Protein AF-A0A4V2AI62-F1 (afdb_monomer)

Nearest PDB structures (foldseek):
  2c3f-assembly1_A  TM=9.933E-02  e=6.137E+00  Streptococcus pyogenes

Sequence (129 aa):
MPISDTLKNDIRVRDRLLRKNQLTEDEVERQDAALLDVEDKAVVLELKQPALQKESERAIDGPRISRPAPAARPAPIRPFEEEDDDEVVLDPKAKAKAVVAAVAEEDEEEEEEDDDEEEADDAEKGEKA

Structure (mmCIF, N/CA/C/O backbone):
data_AF-A0A4V2AI62-F1
#
_entry.id   AF-A0A4V2AI62-F1
#
loop_
_atom_site.group_PDB
_atom_site.id
_atom_site.type_symbol
_atom_site.label_atom_id
_atom_site.label_alt_id
_atom_site.label_comp_id
_atom_site.label_asym_id
_atom_site.label_entity_id
_atom_site.label_seq_id
_atom_site.pdbx_PDB_ins_code
_atom_site.Cartn_x
_atom_site.Cartn_y
_atom_site.Cartn_z
_atom_site.occupancy
_atom_site.B_iso_or_equiv
_atom_site.auth_seq_id
_atom_site.auth_comp_id
_atom_site.auth_asym_id
_atom_site.auth_atom_id
_atom_site.pdbx_PDB_model_num
ATOM 1 N N . MET A 1 1 ? -22.480 13.115 11.830 1.00 64.56 1 MET A N 1
ATOM 2 C CA . MET A 1 1 ? -22.396 13.448 10.389 1.00 64.56 1 MET A CA 1
ATOM 3 C C . MET A 1 1 ? -22.048 12.180 9.631 1.00 64.56 1 MET A C 1
ATOM 5 O O . MET A 1 1 ? -21.199 11.451 10.136 1.00 64.56 1 MET A O 1
ATOM 9 N N . PRO A 1 2 ? -22.682 11.900 8.483 1.00 81.38 2 PRO A N 1
ATOM 10 C CA . PRO A 1 2 ? -22.315 10.752 7.661 1.00 81.38 2 PRO A CA 1
ATOM 11 C C . PRO A 1 2 ? -20.876 10.907 7.156 1.00 81.38 2 PRO A C 1
ATOM 13 O O . PRO A 1 2 ? -20.461 11.997 6.760 1.00 81.38 2 PRO A O 1
ATOM 16 N N . ILE A 1 3 ? -20.106 9.824 7.217 1.00 85.12 3 ILE A N 1
ATOM 17 C CA . ILE A 1 3 ? -18.735 9.773 6.700 1.00 85.12 3 ILE A CA 1
ATOM 18 C C . ILE A 1 3 ? -18.815 9.698 5.179 1.00 85.12 3 ILE A C 1
ATOM 20 O O . ILE A 1 3 ? -19.600 8.919 4.645 1.00 85.12 3 ILE A O 1
ATOM 24 N N . SER A 1 4 ? -18.017 10.506 4.485 1.00 90.75 4 SER A N 1
ATOM 25 C CA . SER A 1 4 ? -17.980 10.475 3.026 1.00 90.75 4 SER A CA 1
ATOM 26 C C . SER A 1 4 ? -17.386 9.161 2.521 1.00 90.75 4 SER A C 1
ATOM 28 O O . SER A 1 4 ? -16.412 8.654 3.080 1.00 90.75 4 SER A O 1
ATOM 30 N N . ASP A 1 5 ? -17.909 8.652 1.407 1.00 86.31 5 ASP A N 1
ATOM 31 C CA . ASP A 1 5 ? -17.429 7.406 0.789 1.00 86.31 5 ASP A CA 1
ATOM 32 C C . ASP A 1 5 ? -15.940 7.469 0.425 1.00 86.31 5 ASP A C 1
ATOM 34 O O . ASP A 1 5 ? -15.212 6.483 0.503 1.00 86.31 5 ASP A O 1
ATOM 38 N N . THR A 1 6 ? -15.448 8.667 0.106 1.00 89.38 6 THR A N 1
ATOM 39 C CA . THR A 1 6 ? -14.022 8.922 -0.127 1.00 89.38 6 THR A CA 1
ATOM 40 C C . THR A 1 6 ? -13.156 8.599 1.086 1.00 89.38 6 THR A C 1
ATOM 42 O O . THR A 1 6 ? -12.044 8.108 0.921 1.00 89.38 6 THR A O 1
ATOM 45 N N . LEU A 1 7 ? -13.650 8.875 2.295 1.00 90.56 7 LEU A N 1
ATOM 46 C CA . LEU A 1 7 ? -12.910 8.658 3.533 1.00 90.56 7 LEU A CA 1
ATOM 47 C C . LEU A 1 7 ? -12.890 7.176 3.911 1.00 90.56 7 LEU A C 1
ATOM 49 O O . LEU A 1 7 ? -11.878 6.699 4.410 1.00 90.56 7 LEU A O 1
ATOM 53 N N . LYS A 1 8 ? -13.990 6.456 3.659 1.00 89.38 8 LYS A N 1
ATOM 54 C CA . LYS A 1 8 ? -14.091 5.011 3.912 1.00 89.38 8 LYS A CA 1
ATOM 55 C C . LYS A 1 8 ? -13.089 4.215 3.073 1.00 89.38 8 LYS A C 1
ATOM 57 O O . LYS A 1 8 ? -12.443 3.308 3.584 1.00 89.38 8 LYS A O 1
ATOM 62 N N . ASN A 1 9 ? -12.914 4.622 1.816 1.00 90.31 9 ASN A N 1
ATOM 63 C CA . ASN A 1 9 ? -12.010 3.966 0.872 1.00 90.31 9 ASN A CA 1
ATOM 64 C C . ASN A 1 9 ? -10.532 4.377 1.044 1.00 90.31 9 ASN A C 1
ATOM 66 O O . ASN A 1 9 ? -9.652 3.753 0.450 1.00 90.31 9 ASN A O 1
ATOM 70 N N . ASP A 1 10 ? -10.223 5.422 1.824 1.00 93.06 10 ASP A N 1
ATOM 71 C CA . ASP A 1 10 ? -8.840 5.865 2.039 1.00 93.06 10 ASP A CA 1
ATOM 72 C C . ASP A 1 10 ? -8.135 4.985 3.085 1.00 93.06 10 ASP A C 1
ATOM 74 O O . ASP A 1 10 ? -8.360 5.080 4.295 1.00 93.06 10 ASP A O 1
ATOM 78 N N . ILE A 1 11 ? -7.206 4.158 2.599 1.00 92.19 11 ILE A N 1
ATOM 79 C CA . ILE A 1 11 ? -6.403 3.215 3.392 1.00 92.19 11 ILE A CA 1
ATOM 80 C C . ILE A 1 11 ? -5.683 3.918 4.556 1.00 92.19 11 ILE A C 1
ATOM 82 O O . ILE A 1 11 ? -5.527 3.343 5.630 1.00 92.19 11 ILE A O 1
ATOM 86 N N . ARG A 1 12 ? -5.281 5.187 4.397 1.00 94.38 12 ARG A N 1
ATOM 87 C CA . ARG A 1 12 ? -4.498 5.916 5.414 1.00 94.38 12 ARG A CA 1
ATOM 88 C C . ARG A 1 12 ? -5.294 6.229 6.676 1.00 94.38 12 ARG A C 1
ATOM 90 O O . ARG A 1 12 ? -4.706 6.448 7.732 1.00 94.38 12 ARG A O 1
ATOM 97 N N . VAL A 1 13 ? -6.615 6.327 6.561 1.00 94.94 13 VAL A N 1
ATOM 98 C CA . VAL A 1 13 ? -7.512 6.671 7.674 1.00 94.94 13 VAL A CA 1
ATOM 99 C C . VAL A 1 13 ? -8.349 5.486 8.135 1.00 94.94 13 VAL A C 1
ATOM 101 O O . VAL A 1 13 ? -8.914 5.558 9.224 1.00 94.94 13 VAL A O 1
ATOM 104 N N . ARG A 1 14 ? -8.370 4.392 7.368 1.00 92.62 14 ARG A N 1
ATOM 105 C CA . ARG A 1 14 ? -9.103 3.156 7.652 1.00 92.62 14 ARG A CA 1
ATOM 106 C C . ARG A 1 14 ? -8.862 2.630 9.069 1.00 92.62 14 ARG A C 1
ATOM 108 O O . ARG A 1 14 ? -9.818 2.505 9.824 1.00 92.62 14 ARG 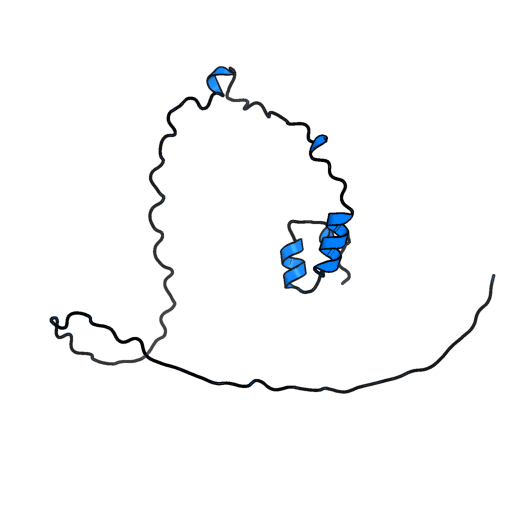A O 1
ATOM 115 N N . ASP A 1 15 ? -7.605 2.473 9.487 1.00 94.06 15 ASP A N 1
ATOM 116 C CA . ASP A 1 15 ? -7.243 2.047 10.853 1.00 94.06 15 ASP A CA 1
ATOM 117 C C . ASP A 1 15 ? -7.851 2.938 11.940 1.00 94.06 15 ASP A C 1
ATOM 119 O O . ASP A 1 15 ? -8.279 2.476 12.997 1.00 94.06 15 ASP A O 1
ATOM 123 N N . ARG A 1 16 ? -7.881 4.251 11.699 1.00 94.88 16 ARG A N 1
ATOM 124 C CA . ARG A 1 16 ? -8.464 5.207 12.642 1.00 94.88 16 ARG A CA 1
ATOM 125 C C . ARG A 1 16 ? -9.989 5.098 12.666 1.00 94.88 16 ARG A C 1
ATOM 127 O O . ARG A 1 16 ? -10.565 5.332 13.723 1.00 94.88 16 ARG A O 1
ATOM 134 N N . LEU A 1 17 ? -10.626 4.799 11.536 1.00 93.75 17 LEU A N 1
ATOM 135 C CA . LEU A 1 17 ? -12.075 4.612 11.453 1.00 93.75 17 LEU A CA 1
ATOM 136 C C . LEU A 1 17 ? -12.510 3.303 12.122 1.00 93.75 17 LEU A C 1
ATOM 138 O O . LEU A 1 17 ? -13.479 3.329 12.876 1.00 93.75 17 LEU A O 1
ATOM 142 N N . LEU A 1 18 ? -11.746 2.219 11.948 1.00 94.62 18 LEU A N 1
ATOM 143 C CA . LEU A 1 18 ? -11.948 0.947 12.652 1.00 94.62 18 LEU A CA 1
ATOM 144 C C . LEU A 1 18 ? -11.868 1.140 14.171 1.00 94.62 18 LEU A C 1
ATOM 146 O O . LEU A 1 18 ? -12.807 0.822 14.887 1.00 94.62 18 LEU A O 1
ATOM 150 N N . ARG A 1 19 ? -10.812 1.798 14.672 1.00 95.38 19 ARG A N 1
ATOM 151 C CA . ARG A 1 19 ? -10.662 2.090 16.117 1.00 95.38 19 ARG A CA 1
ATOM 152 C C . ARG A 1 19 ? -11.762 2.975 16.702 1.00 95.38 19 ARG A C 1
ATOM 154 O O . ARG A 1 19 ? -11.916 3.029 17.915 1.00 95.38 19 ARG A O 1
ATOM 161 N N . LYS A 1 20 ? -12.460 3.740 15.862 1.00 94.12 20 LYS A N 1
ATOM 162 C CA . LYS A 1 20 ? -13.567 4.612 16.270 1.00 94.12 20 LYS A CA 1
ATOM 163 C C . LYS A 1 20 ? -14.934 3.954 16.079 1.00 94.12 20 LYS A C 1
ATOM 165 O O . LYS A 1 20 ? -15.932 4.652 16.237 1.00 94.12 20 LYS A O 1
ATOM 170 N N . ASN A 1 21 ? -14.983 2.675 15.694 1.00 91.50 21 ASN A N 1
ATOM 171 C CA . ASN A 1 21 ? -16.205 1.946 15.338 1.00 91.50 21 ASN A CA 1
ATOM 172 C C . ASN A 1 21 ? -17.044 2.678 14.275 1.00 91.50 21 ASN A C 1
ATOM 174 O O . ASN A 1 21 ? -18.267 2.607 14.243 1.00 91.50 21 ASN A O 1
ATOM 178 N N . GLN A 1 22 ? -16.365 3.436 13.412 1.00 92.44 22 GLN A N 1
ATOM 179 C CA . GLN A 1 22 ? -16.961 4.212 12.326 1.00 92.44 22 GLN A CA 1
ATOM 180 C C . GLN A 1 22 ? -16.961 3.453 10.992 1.00 92.44 22 GLN A C 1
ATOM 182 O O . GLN A 1 22 ? -17.564 3.909 10.021 1.00 92.44 22 GLN A O 1
ATOM 187 N N . LEU A 1 23 ? -16.256 2.326 10.952 1.00 92.56 23 LEU A N 1
ATOM 188 C CA . LEU A 1 23 ? -16.157 1.378 9.852 1.00 92.56 23 LEU A CA 1
ATOM 189 C C . LEU A 1 23 ? -16.076 -0.017 10.484 1.00 92.56 23 LEU A C 1
ATOM 191 O O . LEU A 1 23 ? -15.449 -0.151 11.536 1.00 92.56 23 LEU A O 1
ATOM 195 N N . THR A 1 24 ? -16.698 -1.026 9.877 1.00 94.06 24 THR A N 1
ATOM 196 C CA . THR A 1 24 ? -16.597 -2.418 10.343 1.00 94.06 24 THR A CA 1
ATOM 197 C C . THR A 1 24 ? -15.551 -3.185 9.543 1.00 94.06 24 THR A C 1
ATOM 199 O O . THR A 1 24 ? -15.268 -2.851 8.389 1.00 94.06 24 THR A O 1
ATOM 202 N N . GLU A 1 25 ? -14.984 -4.227 10.148 1.00 93.56 25 GLU A N 1
ATOM 203 C CA . GLU A 1 25 ? -14.026 -5.114 9.479 1.00 93.56 25 GLU A CA 1
ATOM 204 C C . GLU A 1 25 ? -14.667 -5.782 8.250 1.00 93.56 25 GLU A C 1
ATOM 206 O O . GLU A 1 25 ? -14.096 -5.740 7.164 1.00 93.56 25 GLU A O 1
ATOM 211 N N . ASP A 1 26 ? -15.924 -6.225 8.355 1.00 93.94 26 ASP A N 1
ATOM 212 C CA . ASP A 1 26 ? -16.686 -6.792 7.233 1.00 93.94 26 ASP A CA 1
ATOM 213 C C . ASP A 1 26 ? -16.867 -5.832 6.045 1.00 93.94 26 ASP A C 1
ATOM 215 O O . ASP A 1 26 ? -16.986 -6.265 4.894 1.00 93.94 26 ASP A O 1
ATOM 219 N N . GLU A 1 27 ? -17.000 -4.525 6.305 1.00 91.81 27 GLU A N 1
ATOM 220 C CA . GLU A 1 27 ? -17.129 -3.516 5.246 1.00 91.81 27 GLU A CA 1
ATOM 221 C C . GLU A 1 27 ? -15.782 -3.322 4.541 1.00 91.81 27 GLU A C 1
ATOM 223 O O . GLU A 1 27 ? -15.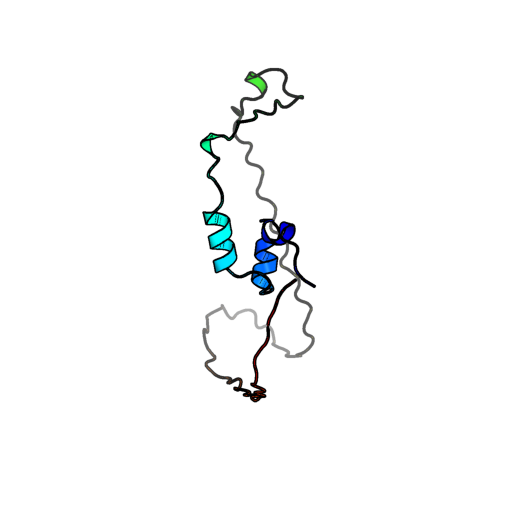751 -3.226 3.313 1.00 91.81 27 GLU A O 1
ATOM 228 N N . VAL A 1 28 ? -14.675 -3.349 5.292 1.00 92.31 28 VAL A N 1
ATOM 229 C CA . VAL A 1 28 ? -13.310 -3.314 4.743 1.00 92.31 28 VAL A CA 1
ATOM 230 C C . VAL A 1 28 ? -13.036 -4.536 3.876 1.00 92.31 28 VAL A C 1
ATOM 232 O O . VAL A 1 28 ? -12.591 -4.382 2.742 1.00 92.31 28 VAL A O 1
ATOM 235 N N . GLU A 1 29 ? -13.342 -5.736 4.363 1.00 93.06 29 GLU A N 1
ATOM 236 C CA . GLU A 1 29 ? -13.111 -6.972 3.611 1.00 93.06 29 GLU A CA 1
ATOM 237 C C . GLU A 1 29 ? -13.903 -6.998 2.303 1.00 93.06 29 GLU A C 1
ATOM 239 O O . GLU A 1 29 ? -13.369 -7.349 1.250 1.00 93.06 29 GLU A O 1
ATOM 244 N N . ARG A 1 30 ? -15.168 -6.558 2.335 1.00 92.56 30 ARG A N 1
ATOM 245 C CA . ARG A 1 30 ? -15.993 -6.427 1.125 1.00 92.56 30 ARG A CA 1
ATOM 246 C C . ARG A 1 30 ? -15.418 -5.420 0.135 1.00 92.56 30 ARG A C 1
ATOM 248 O O . ARG A 1 30 ? -15.474 -5.665 -1.069 1.00 92.56 30 ARG A O 1
ATOM 255 N N . GLN A 1 31 ? -14.896 -4.296 0.621 1.00 90.75 31 GLN A N 1
ATOM 256 C CA . GLN A 1 31 ? -14.261 -3.290 -0.228 1.00 90.75 31 GLN A CA 1
ATOM 257 C C . GLN A 1 31 ? -12.984 -3.832 -0.862 1.00 90.75 31 GLN A C 1
ATOM 259 O O . GLN A 1 31 ? -12.826 -3.719 -2.074 1.00 90.75 31 GLN A O 1
ATOM 264 N N . ASP A 1 32 ? -12.114 -4.457 -0.074 1.00 89.88 32 ASP A N 1
ATOM 265 C CA . ASP A 1 32 ? -10.844 -4.993 -0.557 1.00 89.88 32 ASP A CA 1
ATOM 266 C C . ASP A 1 32 ? -11.071 -6.150 -1.549 1.00 89.88 32 ASP A C 1
ATOM 268 O O . ASP A 1 32 ? -10.407 -6.208 -2.581 1.00 89.88 32 ASP A O 1
ATOM 272 N N . ALA A 1 33 ? -12.081 -6.999 -1.326 1.00 90.50 33 ALA A N 1
ATOM 273 C CA . ALA A 1 33 ? -12.474 -8.052 -2.267 1.00 90.50 33 ALA A CA 1
ATOM 274 C C . ALA A 1 33 ? -13.064 -7.517 -3.586 1.00 90.50 33 ALA A C 1
ATOM 276 O O . ALA A 1 33 ? -13.018 -8.202 -4.609 1.00 90.50 33 ALA A O 1
ATOM 277 N N . ALA A 1 34 ? -13.636 -6.310 -3.579 1.00 90.25 34 ALA A N 1
ATOM 278 C CA . ALA A 1 34 ? -14.162 -5.665 -4.780 1.00 90.25 34 ALA A CA 1
ATOM 279 C C . ALA A 1 34 ? -13.069 -4.979 -5.619 1.00 90.25 34 ALA A C 1
ATOM 281 O O . ALA A 1 34 ? -13.326 -4.606 -6.769 1.00 90.25 34 ALA A O 1
ATOM 282 N N . LEU A 1 35 ? -11.863 -4.790 -5.070 1.00 87.62 35 LEU A N 1
ATOM 283 C CA . LEU A 1 35 ? -10.755 -4.183 -5.796 1.00 87.62 35 LEU A CA 1
ATOM 284 C C . LEU A 1 35 ? -10.202 -5.155 -6.837 1.00 87.62 35 LEU A C 1
ATOM 286 O O . LEU A 1 35 ? -9.972 -6.335 -6.586 1.00 87.62 35 LEU A O 1
ATOM 290 N N . LEU A 1 36 ? -9.976 -4.628 -8.038 1.00 88.50 36 LEU A N 1
ATOM 291 C CA . LEU A 1 36 ? -9.343 -5.387 -9.102 1.00 88.50 36 LEU A CA 1
ATOM 292 C C . LEU A 1 36 ? -7.841 -5.458 -8.835 1.00 88.50 36 LEU A C 1
ATOM 294 O O . LEU A 1 36 ? -7.212 -4.418 -8.622 1.00 88.50 36 LEU A O 1
ATOM 298 N N . ASP A 1 37 ? -7.263 -6.651 -8.933 1.00 87.56 37 ASP A N 1
ATOM 299 C CA . ASP A 1 37 ? -5.814 -6.783 -8.921 1.00 87.56 37 ASP A CA 1
ATOM 300 C C . ASP A 1 37 ? -5.226 -6.128 -10.184 1.00 87.56 37 ASP A C 1
ATOM 302 O O . ASP A 1 37 ? -5.641 -6.379 -11.325 1.00 87.56 37 ASP A O 1
ATOM 306 N N . VAL A 1 38 ? -4.306 -5.196 -9.964 1.00 86.12 38 VAL A N 1
ATOM 307 C CA . VAL A 1 38 ? -3.637 -4.412 -11.004 1.00 86.12 38 VAL A CA 1
ATOM 308 C C . VAL A 1 38 ? -2.122 -4.468 -10.858 1.00 86.12 38 VAL A C 1
ATOM 310 O O . VAL A 1 38 ? -1.437 -3.694 -11.529 1.00 86.12 38 VAL A O 1
ATOM 313 N N . GLU A 1 39 ? -1.586 -5.382 -10.043 1.00 85.00 39 GLU A N 1
ATOM 314 C CA . GLU A 1 39 ? -0.140 -5.587 -9.914 1.00 85.00 39 GLU A CA 1
ATOM 315 C C . GLU A 1 39 ? 0.505 -5.858 -11.281 1.00 85.00 39 GLU A C 1
ATOM 317 O O . GLU A 1 39 ? 1.486 -5.210 -11.642 1.00 85.00 39 GLU A O 1
ATOM 322 N N . ASP A 1 40 ? -0.136 -6.675 -12.121 1.00 82.12 40 ASP A N 1
ATOM 323 C CA . ASP A 1 40 ? 0.314 -6.964 -13.493 1.00 82.12 40 ASP A CA 1
ATOM 324 C C . ASP A 1 40 ? 0.301 -5.743 -14.429 1.00 82.12 40 ASP A C 1
ATOM 326 O O . ASP A 1 40 ? 0.942 -5.732 -15.482 1.00 82.12 40 ASP A O 1
ATOM 330 N N . LYS A 1 41 ? -0.456 -4.700 -14.074 1.00 78.94 41 LYS A N 1
ATOM 331 C CA . LYS A 1 41 ? -0.558 -3.442 -14.832 1.00 78.94 41 LYS A CA 1
ATOM 332 C C . LYS A 1 41 ? 0.355 -2.358 -14.268 1.00 78.94 41 LYS A C 1
ATOM 334 O O . LYS A 1 41 ? 0.373 -1.247 -14.806 1.00 78.94 41 LYS A O 1
ATOM 339 N N . ALA A 1 42 ? 1.098 -2.648 -13.201 1.00 81.12 42 ALA A N 1
ATOM 340 C CA . ALA A 1 42 ? 2.029 -1.704 -12.617 1.00 81.12 42 ALA A CA 1
ATOM 341 C C . ALA A 1 42 ? 3.169 -1.429 -13.607 1.00 81.12 42 ALA A C 1
ATOM 343 O O . ALA A 1 42 ? 4.051 -2.251 -13.846 1.00 81.12 42 ALA A O 1
ATOM 344 N N . VAL A 1 43 ? 3.162 -0.232 -14.194 1.00 82.00 43 VAL A N 1
ATOM 345 C CA . VAL A 1 43 ? 4.303 0.253 -14.969 1.00 82.00 43 VAL A CA 1
ATOM 346 C C . VAL A 1 43 ? 5.414 0.577 -13.978 1.00 82.00 43 VAL A C 1
ATOM 348 O O . VAL A 1 43 ? 5.301 1.527 -13.201 1.00 82.00 43 VAL A O 1
ATOM 351 N N . VAL A 1 44 ? 6.494 -0.204 -14.005 1.00 80.56 44 VAL A N 1
ATOM 352 C CA . VAL A 1 44 ? 7.700 0.094 -13.228 1.00 80.56 44 VAL A CA 1
ATOM 353 C C . VAL A 1 44 ? 8.313 1.380 -13.778 1.00 80.56 44 VAL A C 1
ATOM 355 O O . VAL A 1 44 ? 8.972 1.394 -14.818 1.00 80.56 44 VAL A O 1
ATOM 358 N N . LEU A 1 45 ? 8.051 2.493 -13.096 1.00 78.75 45 LEU A N 1
ATOM 359 C CA . LEU A 1 45 ? 8.637 3.785 -13.423 1.00 78.75 45 LEU A CA 1
ATOM 360 C C . LEU A 1 45 ? 10.01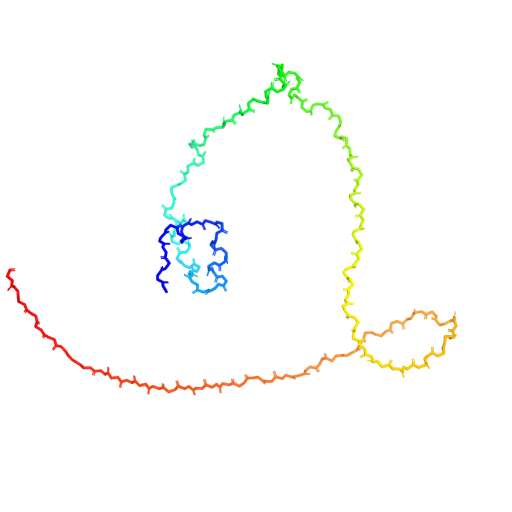9 3.882 -12.783 1.00 78.75 45 LEU A C 1
ATOM 362 O O . LEU A 1 45 ? 10.167 4.242 -11.614 1.00 78.75 45 LEU A O 1
ATOM 366 N N . GLU A 1 46 ? 11.050 3.604 -13.573 1.00 78.81 46 GLU A N 1
ATOM 367 C CA . GLU A 1 46 ? 12.425 3.909 -13.192 1.00 78.81 46 GLU A CA 1
ATOM 368 C C . GLU A 1 46 ? 12.663 5.423 -13.277 1.00 78.81 46 GLU A C 1
ATOM 370 O O . GLU A 1 46 ? 13.080 5.979 -14.298 1.00 78.81 46 GLU A O 1
ATOM 375 N N . LEU A 1 47 ? 12.369 6.123 -12.180 1.00 79.50 47 LEU A N 1
ATOM 376 C CA . LEU A 1 47 ? 12.691 7.538 -12.028 1.00 79.50 47 LEU A CA 1
ATOM 377 C C . LEU A 1 47 ? 14.214 7.715 -12.040 1.00 79.50 47 LEU A C 1
ATOM 379 O O . LEU A 1 47 ? 14.911 7.439 -11.061 1.00 79.50 47 LEU A O 1
ATOM 383 N N . LYS A 1 48 ? 14.743 8.204 -13.167 1.00 79.50 48 LYS A N 1
ATOM 384 C CA . LYS A 1 48 ? 16.163 8.535 -13.298 1.00 79.50 48 LYS A CA 1
ATOM 385 C C . LYS A 1 48 ? 16.524 9.614 -12.284 1.00 79.50 48 LYS A C 1
ATOM 387 O O . LYS A 1 48 ? 16.021 10.732 -12.352 1.00 79.50 48 LYS A O 1
ATOM 392 N N . GLN A 1 49 ? 17.448 9.297 -11.380 1.00 79.69 49 GLN A N 1
ATOM 393 C CA . GLN A 1 49 ? 18.065 10.310 -10.530 1.00 79.69 49 GLN A CA 1
ATOM 394 C C . GLN A 1 49 ? 18.761 11.346 -11.427 1.00 79.69 49 GLN A C 1
ATOM 396 O O . GLN A 1 49 ? 19.672 10.958 -12.165 1.00 79.69 49 GLN A O 1
ATOM 401 N N . PRO A 1 50 ? 18.355 12.630 -11.391 1.00 79.94 50 PRO A N 1
ATOM 402 C CA . PRO A 1 50 ? 18.860 13.644 -12.318 1.00 79.94 50 PRO A CA 1
ATOM 403 C C . PRO A 1 50 ? 20.341 13.967 -12.089 1.00 79.94 50 PRO A C 1
ATOM 405 O O . PRO A 1 50 ? 21.022 14.413 -13.005 1.00 79.94 50 PRO A O 1
ATOM 408 N N . ALA A 1 51 ? 20.847 13.714 -10.879 1.00 83.38 51 ALA A N 1
ATOM 409 C CA . ALA A 1 51 ? 22.253 13.905 -10.535 1.00 83.38 51 ALA A CA 1
ATOM 410 C C . ALA A 1 51 ? 23.178 12.823 -11.124 1.00 83.38 51 ALA A C 1
ATOM 412 O O . ALA A 1 51 ? 24.359 13.086 -11.321 1.00 83.38 51 ALA A O 1
ATOM 413 N N . LEU A 1 52 ? 22.653 11.626 -11.411 1.00 76.88 52 LEU A N 1
ATOM 414 C CA . LEU A 1 52 ? 23.428 10.516 -11.964 1.00 76.88 52 LEU A CA 1
ATOM 415 C C . LEU A 1 52 ? 23.230 10.483 -13.475 1.00 76.88 52 LEU A C 1
ATOM 417 O O . LEU A 1 52 ? 22.165 10.103 -13.980 1.00 76.88 52 LEU A O 1
ATOM 421 N N . GLN A 1 53 ? 24.262 10.909 -14.196 1.00 77.44 53 GLN A N 1
ATOM 422 C CA . GLN A 1 53 ? 24.212 11.023 -15.650 1.00 77.44 53 GLN A CA 1
ATOM 423 C C . GLN A 1 53 ? 24.442 9.667 -16.316 1.00 77.44 53 GLN A C 1
ATOM 425 O O . GLN A 1 53 ? 23.826 9.379 -17.343 1.00 77.44 53 GLN A O 1
ATOM 430 N N . LYS A 1 54 ? 25.280 8.811 -15.719 1.00 80.75 54 LYS A N 1
ATOM 431 C CA . LYS A 1 54 ? 25.656 7.507 -16.282 1.00 80.75 54 LYS A CA 1
ATOM 432 C C . LYS A 1 54 ? 25.030 6.356 -15.504 1.00 80.75 54 LYS A C 1
ATOM 434 O O . LYS A 1 54 ? 24.869 6.423 -14.290 1.00 80.75 54 LYS A O 1
ATOM 439 N N . GLU A 1 55 ? 24.715 5.269 -16.199 1.00 72.81 55 GLU A N 1
ATOM 440 C CA . GLU A 1 55 ? 24.156 4.052 -15.588 1.00 72.81 55 GLU A CA 1
ATOM 441 C C . GLU A 1 55 ? 25.123 3.406 -14.588 1.00 72.81 55 GLU A C 1
ATOM 443 O O . GLU A 1 55 ? 24.699 2.959 -13.528 1.00 72.81 55 GLU A O 1
ATOM 448 N N . SER A 1 56 ? 26.431 3.474 -14.849 1.00 77.12 56 SER A N 1
ATOM 449 C CA . SER A 1 56 ? 27.477 2.996 -13.934 1.00 77.12 56 SER A CA 1
ATOM 450 C C . SER A 1 56 ? 27.516 3.740 -12.598 1.00 77.12 56 SER A C 1
ATOM 452 O O . SER A 1 56 ? 28.000 3.202 -11.612 1.00 77.12 56 SER A O 1
ATOM 454 N N . GLU A 1 57 ? 27.027 4.981 -12.552 1.00 71.44 57 GLU A N 1
ATOM 455 C CA . GLU A 1 57 ? 26.962 5.774 -11.320 1.00 71.44 57 GLU A CA 1
ATOM 456 C C . GLU A 1 57 ? 25.702 5.434 -10.502 1.00 71.44 57 GLU A C 1
ATOM 458 O O . GLU A 1 57 ? 25.628 5.770 -9.323 1.00 71.44 57 GLU A O 1
ATOM 463 N N . ARG A 1 58 ? 24.717 4.747 -11.109 1.00 70.25 58 ARG A N 1
ATOM 464 C CA . ARG A 1 58 ? 23.517 4.219 -10.434 1.00 70.25 58 ARG A CA 1
ATOM 465 C C . ARG A 1 58 ? 23.773 2.884 -9.739 1.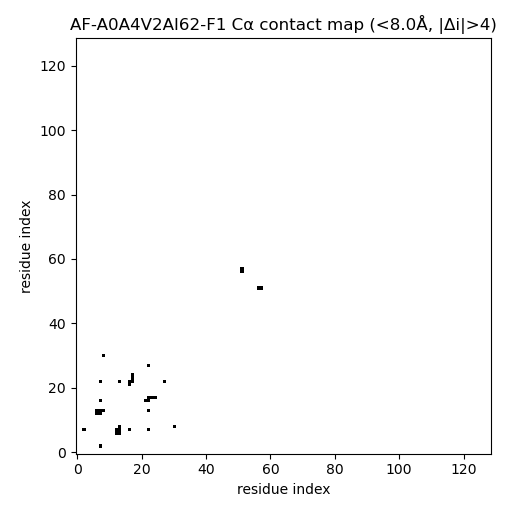00 70.25 58 ARG A C 1
ATOM 467 O O . ARG A 1 58 ? 22.999 2.514 -8.859 1.00 70.25 58 ARG A O 1
ATOM 474 N N . ALA A 1 59 ? 24.815 2.157 -10.141 1.00 72.06 59 ALA A N 1
ATOM 475 C CA . ALA A 1 59 ? 25.149 0.869 -9.554 1.00 72.06 59 ALA A CA 1
ATOM 476 C C . ALA A 1 59 ? 25.556 1.054 -8.087 1.00 72.06 59 ALA A C 1
ATOM 478 O O . ALA A 1 59 ? 26.555 1.701 -7.769 1.00 72.06 59 ALA A O 1
ATOM 479 N N . ILE A 1 60 ? 24.787 0.454 -7.178 1.00 68.50 60 ILE A N 1
ATOM 480 C CA . ILE A 1 60 ? 25.129 0.358 -5.756 1.00 68.50 60 ILE A CA 1
ATOM 481 C C . ILE A 1 60 ? 26.119 -0.810 -5.588 1.00 68.50 60 ILE A C 1
ATOM 483 O O . ILE A 1 60 ? 25.884 -1.727 -4.813 1.00 68.50 60 ILE A O 1
ATOM 487 N N . ASP A 1 61 ? 27.227 -0.790 -6.330 1.00 59.62 61 ASP A N 1
ATOM 488 C CA . ASP A 1 61 ? 28.315 -1.780 -6.219 1.00 59.62 61 ASP A CA 1
ATOM 489 C C . ASP A 1 61 ? 29.395 -1.329 -5.220 1.00 59.62 61 ASP A C 1
ATOM 491 O O . ASP A 1 61 ? 30.531 -1.803 -5.209 1.00 59.62 61 ASP A O 1
ATOM 495 N N . GLY A 1 62 ? 29.043 -0.383 -4.349 1.00 66.31 62 GLY A N 1
ATOM 496 C CA . GLY A 1 62 ? 29.880 0.013 -3.228 1.00 66.31 62 GLY A CA 1
ATOM 497 C C . GLY A 1 62 ? 29.647 -0.897 -2.020 1.00 66.31 62 GLY A C 1
ATOM 498 O O . GLY A 1 62 ? 28.502 -1.279 -1.755 1.00 66.31 62 GLY A O 1
ATOM 499 N N . PRO A 1 63 ? 30.685 -1.208 -1.219 1.00 69.56 63 PRO A N 1
ATOM 500 C CA . PRO A 1 63 ? 30.476 -1.810 0.090 1.00 69.56 63 PRO A CA 1
ATOM 501 C C . PRO A 1 63 ? 29.501 -0.926 0.869 1.00 69.56 63 PRO A C 1
ATOM 503 O O . PRO A 1 63 ? 29.739 0.273 1.027 1.00 69.56 63 PRO A O 1
ATOM 506 N N . ARG A 1 64 ? 28.378 -1.507 1.315 1.00 67.06 64 ARG A N 1
ATOM 507 C CA . ARG A 1 64 ? 27.399 -0.825 2.168 1.00 67.06 64 ARG A CA 1
ATOM 508 C C . ARG A 1 64 ? 28.160 -0.253 3.355 1.00 67.06 64 ARG A C 1
ATOM 510 O O . ARG A 1 64 ? 28.579 -1.001 4.235 1.00 67.06 64 ARG A O 1
ATOM 517 N N . ILE A 1 65 ? 28.381 1.060 3.348 1.00 68.88 65 ILE A N 1
ATOM 518 C CA . ILE A 1 65 ? 29.039 1.749 4.450 1.00 68.88 65 ILE A CA 1
ATOM 519 C C . ILE A 1 65 ? 28.106 1.560 5.641 1.00 68.88 65 ILE A C 1
ATOM 521 O O . ILE A 1 65 ? 27.043 2.180 5.707 1.00 68.88 65 ILE A O 1
ATOM 525 N N . SER A 1 66 ? 28.472 0.631 6.525 1.00 72.50 66 SER A N 1
ATOM 526 C CA . SER A 1 66 ? 27.778 0.364 7.776 1.00 72.50 66 SER A CA 1
ATOM 527 C C . SER A 1 66 ? 27.758 1.665 8.560 1.00 72.50 66 SER A C 1
ATOM 529 O O . SER A 1 66 ? 28.760 2.056 9.159 1.00 72.50 66 SER A O 1
ATOM 531 N N . ARG A 1 67 ? 26.632 2.381 8.512 1.00 77.50 67 ARG A N 1
ATOM 532 C CA . ARG A 1 67 ? 26.445 3.551 9.363 1.00 77.50 67 ARG A CA 1
ATOM 533 C C . ARG A 1 67 ? 26.423 3.050 10.809 1.00 77.50 67 ARG A C 1
ATOM 535 O O . ARG A 1 67 ? 25.761 2.044 11.069 1.00 77.50 67 ARG A O 1
ATOM 542 N N . PRO A 1 68 ? 27.157 3.694 11.730 1.00 78.75 68 PRO A N 1
ATOM 543 C CA . PRO A 1 68 ? 27.119 3.309 13.133 1.00 78.75 68 PRO A CA 1
ATOM 544 C C . PRO A 1 68 ? 25.671 3.350 13.627 1.00 78.75 68 PRO A C 1
ATOM 546 O O . PRO A 1 68 ? 24.908 4.242 13.244 1.00 78.75 68 PRO A O 1
ATOM 549 N N . ALA A 1 69 ? 25.293 2.354 14.433 1.00 82.25 69 ALA A N 1
ATOM 550 C CA . ALA A 1 69 ? 23.954 2.270 14.997 1.00 82.25 69 ALA A CA 1
ATOM 551 C C . ALA A 1 69 ? 23.613 3.587 15.720 1.00 82.25 69 ALA A C 1
ATOM 553 O O . ALA A 1 69 ? 24.483 4.151 16.394 1.00 82.25 69 ALA A O 1
ATOM 554 N N . PRO A 1 70 ? 22.382 4.107 15.571 1.00 81.44 70 PRO A N 1
ATOM 555 C CA . PRO A 1 70 ? 21.976 5.316 16.270 1.00 81.44 70 PRO A CA 1
ATOM 556 C C . PRO A 1 70 ? 22.156 5.118 17.779 1.00 81.44 70 PRO A C 1
ATOM 558 O O . PRO A 1 70 ? 21.796 4.071 18.319 1.00 81.44 70 PRO A O 1
ATOM 561 N N . ALA A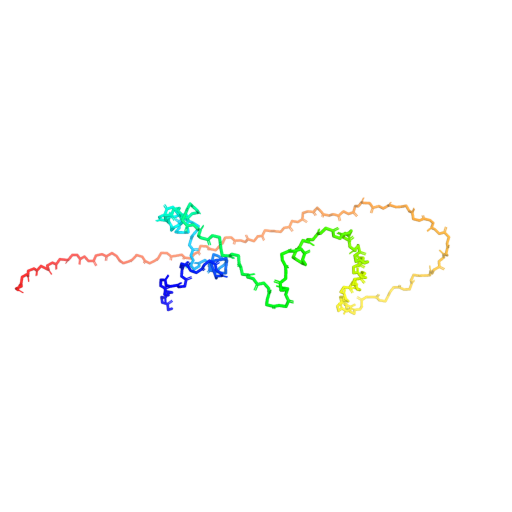 1 71 ? 22.738 6.119 18.444 1.00 83.00 71 ALA A N 1
ATOM 562 C CA . ALA A 1 71 ? 22.951 6.089 19.886 1.00 83.00 71 ALA A CA 1
ATOM 563 C C . ALA A 1 71 ? 21.627 5.827 20.621 1.00 83.00 71 ALA A C 1
ATOM 565 O O . ALA A 1 71 ? 20.576 6.343 20.223 1.00 83.00 71 ALA A O 1
ATOM 566 N N . ALA A 1 72 ? 21.686 5.019 21.684 1.00 82.94 72 ALA A N 1
ATOM 567 C CA . ALA A 1 72 ? 20.526 4.710 22.507 1.00 82.94 72 ALA A CA 1
ATOM 568 C C . ALA A 1 72 ? 19.886 6.013 23.007 1.00 82.94 72 ALA A C 1
ATOM 570 O O . ALA A 1 72 ? 20.559 6.869 23.586 1.00 82.94 72 ALA A O 1
ATOM 571 N N . ARG A 1 73 ? 18.586 6.179 22.743 1.00 82.38 73 ARG A N 1
ATOM 572 C CA . ARG A 1 73 ? 17.827 7.318 23.264 1.00 82.38 73 ARG A CA 1
ATOM 573 C C . ARG A 1 73 ? 17.695 7.163 24.782 1.00 82.38 73 ARG A C 1
ATOM 575 O O . ARG A 1 73 ? 17.481 6.038 25.237 1.00 82.38 73 ARG A O 1
ATOM 582 N N . PRO A 1 74 ? 17.817 8.252 25.559 1.00 81.75 74 PRO A N 1
ATOM 583 C CA . PRO A 1 74 ? 17.576 8.194 26.993 1.00 81.75 74 PRO A CA 1
ATOM 584 C C . PRO A 1 74 ? 16.156 7.687 27.261 1.00 81.75 74 PRO A C 1
ATOM 586 O O . PRO A 1 74 ? 15.227 8.001 26.510 1.00 81.75 74 PRO A O 1
ATOM 589 N N . ALA A 1 75 ? 16.010 6.879 28.312 1.00 81.69 75 ALA A N 1
ATOM 590 C CA . ALA A 1 75 ? 14.713 6.383 28.745 1.00 81.69 75 ALA A CA 1
ATOM 591 C C . ALA A 1 75 ? 13.773 7.567 29.046 1.00 81.69 75 ALA A C 1
ATOM 593 O O . ALA A 1 75 ? 14.237 8.591 29.558 1.00 81.69 75 ALA A O 1
ATOM 594 N N . PRO A 1 76 ? 12.474 7.458 28.721 1.00 80.75 76 PRO A N 1
ATOM 595 C CA . PRO A 1 76 ? 11.511 8.494 29.061 1.00 80.75 76 PRO A CA 1
ATOM 596 C C . PRO A 1 76 ? 11.501 8.703 30.579 1.00 80.75 76 PRO A C 1
ATOM 598 O O . PRO A 1 76 ? 11.319 7.755 31.343 1.00 80.75 76 PRO A O 1
ATOM 601 N N . ILE A 1 77 ? 11.722 9.950 30.999 1.00 77.19 77 ILE A N 1
ATOM 602 C CA . ILE A 1 77 ? 11.590 10.369 32.394 1.00 77.19 77 ILE A CA 1
ATOM 603 C C . ILE A 1 77 ? 10.104 10.257 32.729 1.00 77.19 77 ILE A C 1
ATOM 605 O O . ILE A 1 77 ? 9.283 10.970 32.148 1.00 77.19 77 ILE A O 1
ATOM 609 N N . ARG A 1 78 ? 9.755 9.325 33.619 1.00 77.25 78 ARG A N 1
ATOM 610 C CA . ARG A 1 78 ? 8.427 9.312 34.232 1.00 77.25 78 ARG A CA 1
ATOM 611 C C . ARG A 1 78 ? 8.318 10.559 35.118 1.00 77.25 78 ARG A C 1
ATOM 613 O O . ARG A 1 78 ? 9.296 10.861 35.805 1.00 77.25 78 ARG A O 1
ATOM 620 N N . PRO A 1 79 ? 7.201 11.307 35.074 1.00 68.12 79 PRO A N 1
ATOM 621 C CA . PRO A 1 79 ? 6.968 12.349 36.062 1.00 68.12 79 PRO A CA 1
ATOM 622 C C . PRO A 1 79 ? 7.035 11.701 37.447 1.00 68.12 79 PRO A C 1
ATOM 624 O O . PRO A 1 79 ? 6.499 10.614 37.646 1.00 68.12 79 PRO A O 1
ATOM 627 N N . PHE A 1 80 ? 7.794 12.330 38.337 1.00 60.19 80 PHE A N 1
ATOM 628 C CA . PHE A 1 80 ? 7.954 11.903 39.718 1.00 60.19 80 PHE A CA 1
ATOM 629 C C . PHE A 1 80 ? 6.569 11.847 40.374 1.00 60.19 80 PHE A C 1
ATOM 631 O O . PHE A 1 80 ? 5.875 12.861 40.402 1.00 60.19 80 PHE A O 1
ATOM 638 N N . GLU A 1 81 ? 6.169 10.672 40.857 1.00 61.03 81 GLU A N 1
ATOM 639 C CA . GLU A 1 81 ? 5.210 10.587 41.957 1.00 61.03 81 GLU A CA 1
ATOM 640 C 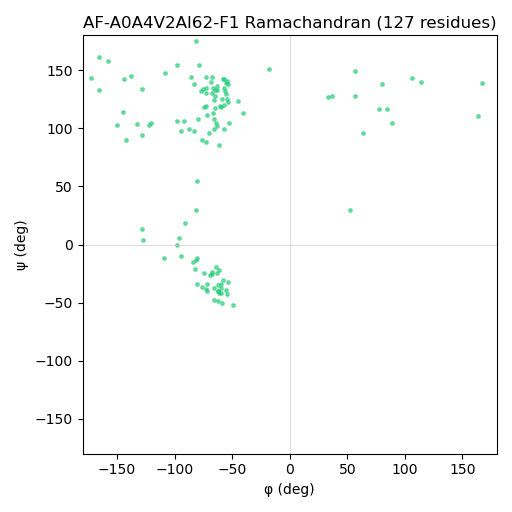C . GLU A 1 81 ? 5.977 11.027 43.211 1.00 61.03 81 GLU A C 1
ATOM 642 O O . GLU A 1 81 ? 7.052 10.499 43.511 1.00 61.03 81 GLU A O 1
ATOM 647 N N . GLU A 1 82 ? 5.500 12.100 43.837 1.00 58.28 82 GLU A N 1
ATOM 648 C CA . GLU A 1 82 ? 5.961 12.561 45.144 1.00 58.28 82 GLU A CA 1
ATOM 649 C C . GLU A 1 82 ? 5.436 11.610 46.233 1.00 58.28 82 GLU A C 1
ATOM 651 O O . GLU A 1 82 ? 4.299 11.160 46.134 1.00 58.28 82 GLU A O 1
ATOM 656 N N . GLU A 1 83 ? 6.273 11.397 47.261 1.00 52.50 83 GLU A N 1
ATOM 657 C CA . GLU A 1 83 ? 6.017 10.688 48.536 1.00 52.50 83 GLU A CA 1
ATOM 658 C C . GLU A 1 83 ? 6.032 9.145 48.401 1.00 52.50 83 GLU A C 1
ATOM 660 O O . GLU A 1 83 ? 5.326 8.559 47.597 1.00 52.50 83 GLU A O 1
ATOM 665 N N . ASP A 1 84 ? 6.944 8.402 49.036 1.00 44.53 84 ASP A N 1
ATOM 666 C CA . ASP A 1 84 ? 7.131 8.354 50.484 1.00 44.53 84 ASP A CA 1
ATOM 667 C C . ASP A 1 84 ? 8.596 8.347 50.961 1.00 44.53 84 ASP A C 1
ATOM 669 O O . ASP A 1 84 ? 9.518 7.776 50.370 1.00 44.53 84 ASP A O 1
ATOM 673 N N . ASP A 1 85 ? 8.756 9.020 52.092 1.00 54.62 85 ASP A N 1
ATOM 674 C CA . ASP A 1 85 ? 9.942 9.207 52.910 1.00 54.62 85 ASP A CA 1
ATOM 675 C C . ASP A 1 85 ? 10.221 7.915 53.708 1.00 54.62 85 ASP A C 1
ATOM 677 O O . ASP A 1 85 ? 9.715 7.744 54.812 1.00 54.62 85 ASP A O 1
ATOM 681 N N . ASP A 1 86 ? 11.010 6.987 53.156 1.00 54.88 86 ASP A N 1
ATOM 682 C CA . ASP A 1 86 ? 11.548 5.846 53.909 1.00 54.88 86 ASP A CA 1
ATOM 683 C C . ASP A 1 86 ? 13.082 5.842 53.857 1.00 54.88 86 AS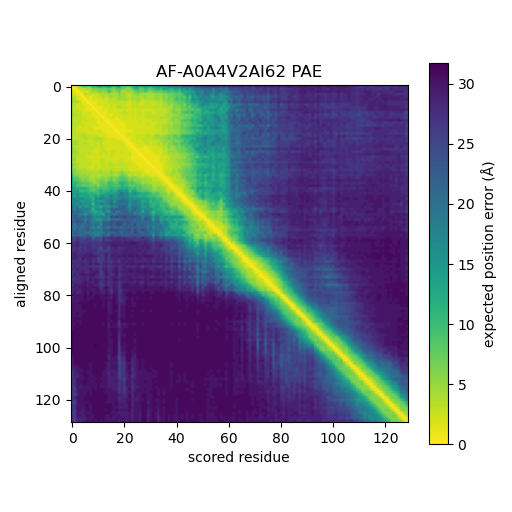P A C 1
ATOM 685 O O . ASP A 1 86 ? 13.738 5.464 52.880 1.00 54.88 86 ASP A O 1
ATOM 689 N N . GLU A 1 87 ? 13.665 6.280 54.969 1.00 56.28 87 GLU A N 1
ATOM 690 C CA . GLU A 1 87 ? 15.084 6.249 55.294 1.00 56.28 87 GLU A CA 1
ATOM 691 C C . GLU A 1 87 ? 15.602 4.796 55.341 1.00 56.28 87 GLU A C 1
ATOM 693 O O . GLU A 1 87 ? 15.681 4.165 56.395 1.00 56.28 87 GLU A O 1
ATOM 698 N N . VAL A 1 88 ? 15.991 4.236 54.190 1.00 54.34 88 VAL A N 1
ATOM 699 C CA . VAL A 1 88 ? 16.681 2.937 54.143 1.00 54.34 88 VAL A CA 1
ATOM 700 C C . VAL A 1 88 ? 18.190 3.159 54.117 1.00 54.34 88 VAL A C 1
ATOM 702 O O . VAL A 1 88 ? 18.809 3.417 53.084 1.00 54.34 88 VAL A O 1
ATOM 705 N N . VAL A 1 89 ? 18.780 3.043 55.304 1.00 52.34 89 VAL A N 1
ATOM 706 C CA . VAL A 1 89 ? 20.220 2.954 55.568 1.00 52.34 89 VAL A CA 1
ATOM 707 C C . VAL A 1 89 ? 20.910 2.063 54.522 1.00 52.34 89 VAL A C 1
ATOM 709 O O . VAL A 1 89 ? 20.697 0.851 54.463 1.00 52.34 89 VAL A O 1
ATOM 712 N N . LEU A 1 90 ? 21.764 2.670 53.693 1.00 44.47 90 LEU A N 1
ATOM 713 C CA . LEU A 1 90 ? 22.606 1.974 52.721 1.00 44.47 90 LEU A CA 1
ATOM 714 C C . LEU A 1 90 ? 23.703 1.185 53.445 1.00 44.47 90 LEU A C 1
ATOM 716 O O . LEU A 1 90 ? 24.773 1.724 53.726 1.00 44.47 90 LEU A O 1
ATOM 720 N N . ASP A 1 91 ? 23.469 -0.103 53.682 1.00 53.84 91 ASP A N 1
ATOM 721 C CA . ASP A 1 91 ? 24.531 -1.049 54.024 1.00 53.84 91 ASP A CA 1
ATOM 722 C C . ASP A 1 91 ? 25.060 -1.704 52.720 1.00 53.84 91 ASP A C 1
ATOM 724 O O . ASP A 1 91 ? 24.378 -2.529 52.102 1.00 53.84 91 ASP A O 1
ATOM 728 N N . PRO A 1 92 ? 26.263 -1.352 52.218 1.00 56.38 92 PRO A N 1
ATOM 729 C CA . PRO A 1 92 ? 26.661 -1.579 50.820 1.00 56.38 92 PRO A CA 1
ATOM 730 C C . PRO A 1 92 ? 27.156 -3.006 50.501 1.00 56.38 92 PRO A C 1
ATOM 732 O O . PRO A 1 92 ? 28.001 -3.191 49.621 1.00 56.38 92 PRO A O 1
ATOM 735 N N . LYS A 1 93 ? 26.685 -4.049 51.201 1.00 53.31 93 LYS A N 1
ATOM 736 C CA . LYS A 1 93 ? 27.207 -5.425 51.031 1.00 53.31 93 LYS A CA 1
ATOM 737 C C . LYS A 1 93 ? 26.197 -6.539 50.760 1.00 53.31 93 LYS A C 1
ATOM 739 O O . LYS A 1 93 ? 26.619 -7.687 50.602 1.00 53.31 93 LYS A O 1
ATOM 744 N N . ALA A 1 94 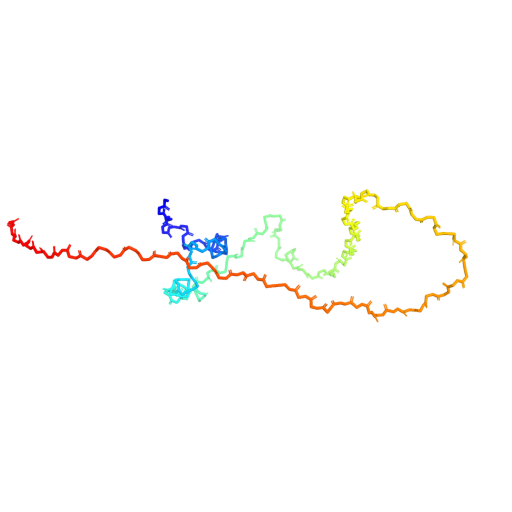? 24.911 -6.250 50.605 1.00 47.44 94 ALA A N 1
ATOM 745 C CA . ALA A 1 94 ? 23.938 -7.283 50.256 1.00 47.44 94 ALA A CA 1
ATOM 746 C C . ALA A 1 94 ? 23.840 -7.471 48.730 1.00 47.44 94 ALA A C 1
ATOM 748 O O . ALA A 1 94 ? 23.193 -6.715 48.012 1.00 47.44 94 ALA A O 1
ATOM 749 N N . LYS A 1 95 ? 24.522 -8.507 48.226 1.00 45.84 95 LYS A N 1
ATOM 750 C CA . LYS A 1 95 ? 24.359 -9.032 46.864 1.00 45.84 95 LYS A CA 1
ATOM 751 C C . LYS A 1 95 ? 22.894 -9.389 46.604 1.00 45.84 95 LYS A C 1
ATOM 753 O O . LYS A 1 95 ? 22.308 -10.169 47.348 1.00 45.84 95 LYS A O 1
ATOM 758 N N . ALA A 1 96 ? 22.381 -8.882 45.487 1.00 50.88 96 ALA A N 1
ATOM 759 C CA . ALA A 1 96 ? 21.091 -9.215 44.907 1.00 50.88 96 ALA A CA 1
ATOM 760 C C . ALA A 1 96 ? 20.819 -10.728 44.898 1.00 50.88 96 ALA A C 1
ATOM 762 O O . ALA A 1 96 ? 21.568 -11.510 44.299 1.00 50.88 96 ALA A O 1
ATOM 763 N N . LYS A 1 97 ? 19.704 -11.127 45.513 1.00 43.09 97 LYS A N 1
ATOM 764 C CA . LYS A 1 97 ? 19.032 -12.385 45.201 1.00 43.09 97 LYS A CA 1
ATOM 765 C C . LYS A 1 97 ? 17.528 -12.245 45.441 1.00 43.09 97 LYS A C 1
ATOM 767 O O . LYS A 1 97 ? 17.087 -12.233 46.577 1.00 43.09 97 LYS A O 1
ATOM 772 N N . ALA A 1 98 ? 16.832 -12.094 44.312 1.00 43.56 98 ALA A N 1
ATOM 773 C CA . ALA A 1 98 ? 15.480 -12.533 43.964 1.00 43.56 98 ALA A CA 1
ATOM 774 C C . ALA A 1 98 ? 14.404 -12.583 45.053 1.00 43.56 98 ALA A C 1
ATOM 776 O O . ALA A 1 98 ? 14.531 -13.393 45.961 1.00 43.56 98 ALA A O 1
ATOM 777 N N . VAL A 1 99 ? 13.258 -11.940 44.799 1.00 43.91 99 VAL A N 1
ATOM 778 C CA . VAL A 1 99 ? 11.953 -12.567 45.058 1.00 43.91 99 VAL A CA 1
ATOM 779 C C . VAL A 1 99 ? 10.952 -12.126 43.985 1.00 43.91 99 VAL A C 1
ATOM 781 O O . VAL A 1 99 ? 10.610 -10.957 43.862 1.00 43.91 99 VAL A O 1
ATOM 784 N N . VAL A 1 100 ? 10.535 -13.104 43.186 1.00 46.72 100 VAL A N 1
ATOM 785 C CA . VAL A 1 100 ? 9.259 -13.150 42.468 1.00 46.72 100 VAL A CA 1
ATOM 786 C C . VAL A 1 100 ? 8.186 -13.469 43.514 1.00 46.72 100 VAL A C 1
ATOM 788 O O . VAL A 1 100 ? 8.305 -14.517 44.141 1.00 46.72 100 VAL A O 1
ATOM 791 N N . ALA A 1 101 ? 7.209 -12.585 43.729 1.00 40.00 101 ALA A N 1
ATOM 792 C CA . ALA A 1 101 ? 5.937 -12.763 44.465 1.00 40.00 101 ALA A CA 1
ATOM 793 C C . ALA A 1 101 ? 5.368 -11.344 44.670 1.00 40.00 101 ALA A C 1
ATOM 795 O O . ALA A 1 101 ? 6.151 -10.450 44.958 1.00 40.00 101 ALA A O 1
ATOM 796 N N . ALA A 1 102 ? 4.099 -10.983 44.556 1.00 42.38 102 ALA A N 1
ATOM 797 C CA . ALA A 1 102 ? 2.793 -11.625 44.448 1.00 42.38 102 ALA A CA 1
ATOM 798 C C . ALA A 1 102 ? 1.873 -10.554 43.796 1.00 42.38 102 ALA A C 1
ATOM 800 O O . ALA A 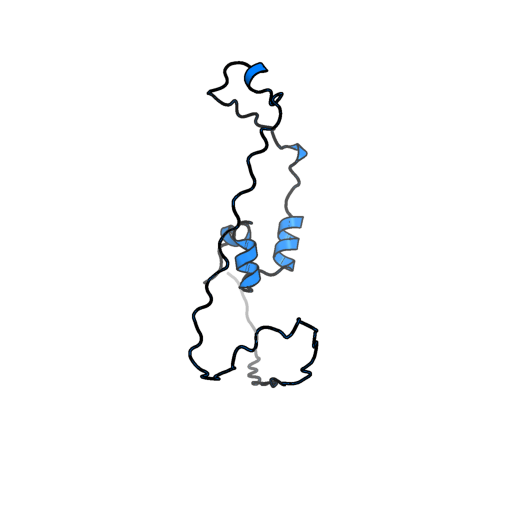1 102 ? 2.267 -9.390 43.747 1.00 42.38 102 ALA A O 1
ATOM 801 N N . VAL A 1 103 ? 0.753 -10.882 43.152 1.00 50.06 103 VAL A N 1
ATOM 802 C CA . VAL A 1 103 ? -0.646 -10.676 43.619 1.00 50.06 103 VAL A CA 1
ATOM 803 C C . VAL A 1 103 ? -1.449 -10.844 42.301 1.00 50.06 103 VAL A C 1
ATOM 805 O O . VAL A 1 103 ? -1.112 -10.151 41.345 1.00 50.06 103 VAL A O 1
ATOM 808 N N . ALA A 1 104 ? -2.276 -11.854 41.996 1.00 39.41 104 ALA A N 1
ATOM 809 C CA . ALA A 1 104 ? -3.397 -12.522 42.673 1.00 39.41 104 ALA A CA 1
ATOM 810 C C . ALA A 1 104 ? -4.608 -11.603 42.918 1.00 39.41 104 ALA A C 1
ATOM 812 O O . ALA A 1 104 ? -4.592 -10.942 43.944 1.00 39.41 104 ALA A O 1
ATOM 813 N N . GLU A 1 105 ? -5.589 -11.670 41.990 1.00 43.53 105 GLU A N 1
ATOM 814 C CA . GLU A 1 105 ? -7.046 -11.369 42.118 1.00 43.53 105 GLU A CA 1
ATOM 815 C C . GLU A 1 105 ? -7.405 -9.948 42.616 1.00 43.53 105 GLU A C 1
ATOM 817 O O . GLU A 1 105 ? -6.618 -9.309 43.290 1.00 43.53 105 GLU A O 1
ATOM 822 N N . GLU A 1 106 ? -8.497 -9.264 42.292 1.00 43.38 106 GLU A N 1
ATOM 823 C CA . GLU A 1 106 ? -9.871 -9.489 41.821 1.00 43.38 106 GLU A CA 1
ATOM 824 C C . GLU A 1 106 ? -10.372 -8.044 41.538 1.00 43.38 106 GLU A C 1
ATOM 826 O O . GLU A 1 106 ? -9.975 -7.154 42.290 1.00 43.38 106 GLU A O 1
ATOM 831 N N . ASP A 1 107 ? -11.187 -7.768 40.513 1.00 41.97 107 ASP A N 1
ATOM 832 C CA . ASP A 1 107 ? -12.329 -6.849 40.705 1.00 41.97 107 ASP A CA 1
ATOM 833 C C . ASP A 1 107 ? -13.321 -6.934 39.540 1.00 41.97 107 ASP A C 1
ATOM 835 O O . ASP A 1 107 ? -12.947 -6.960 38.363 1.00 41.97 107 ASP A O 1
ATOM 839 N N . GLU A 1 108 ? -14.580 -7.038 39.929 1.00 50.59 108 GLU A N 1
ATOM 840 C CA . GLU A 1 108 ? -15.788 -7.171 39.129 1.00 50.59 108 GLU A CA 1
ATOM 841 C C . GLU A 1 108 ? -16.229 -5.772 38.670 1.00 50.59 108 GLU A C 1
ATOM 843 O O . GLU A 1 108 ? -16.222 -4.845 39.472 1.00 50.59 108 GLU A O 1
ATOM 848 N N . GLU A 1 109 ? -16.659 -5.594 37.417 1.00 54.12 109 GLU A N 1
ATOM 849 C CA . GLU A 1 109 ? -17.475 -4.422 37.070 1.00 54.12 109 GLU A CA 1
ATOM 850 C C . GLU A 1 109 ? -18.743 -4.853 36.332 1.00 54.12 109 GLU A C 1
ATOM 852 O O . GLU A 1 109 ? -18.734 -5.726 35.461 1.00 54.12 109 GLU A O 1
ATOM 857 N N . GLU A 1 110 ? -19.824 -4.250 36.814 1.00 51.38 110 GLU A N 1
ATOM 858 C CA . GLU A 1 110 ? -21.213 -4.684 36.844 1.00 51.38 110 GLU A CA 1
ATOM 859 C C . GLU A 1 110 ? -21.953 -4.498 35.509 1.00 51.38 110 GLU A C 1
ATOM 861 O O . GLU A 1 110 ? -21.623 -3.643 34.685 1.00 51.38 110 GLU A O 1
ATOM 866 N N . GLU A 1 111 ? -22.984 -5.324 35.316 1.00 50.34 111 GLU A N 1
ATOM 867 C CA . GLU A 1 111 ? -24.000 -5.166 34.277 1.00 50.34 111 GLU A CA 1
ATOM 868 C C . GLU A 1 111 ? -24.935 -4.001 34.636 1.00 50.34 111 GLU A C 1
ATOM 870 O O . GLU A 1 111 ? -25.479 -3.970 35.736 1.00 50.34 111 GLU A O 1
ATOM 875 N N . GLU A 1 112 ? -25.175 -3.087 33.695 1.00 54.94 112 GLU A N 1
ATOM 876 C CA . GLU A 1 112 ? -26.306 -2.154 33.754 1.00 54.94 112 GLU A CA 1
ATOM 877 C C . GLU A 1 112 ? -27.174 -2.385 32.511 1.00 54.94 112 GLU A C 1
ATOM 879 O O . GLU A 1 112 ? -26.808 -2.043 31.379 1.00 54.94 112 GLU A O 1
ATOM 884 N N . GLU A 1 113 ? -28.302 -3.054 32.751 1.00 56.88 113 GLU A N 1
ATOM 885 C CA . GLU A 1 113 ? -29.487 -3.073 31.900 1.00 56.88 113 GLU A CA 1
ATOM 886 C C . GLU A 1 113 ? -30.120 -1.675 31.922 1.00 56.88 113 GLU A C 1
ATOM 888 O O . GLU A 1 113 ? -30.384 -1.147 32.997 1.00 56.88 113 GLU A O 1
ATOM 893 N N . ASP A 1 114 ? -30.435 -1.093 30.763 1.00 46.12 114 ASP A N 1
ATOM 894 C CA . ASP A 1 114 ? -31.426 -0.012 30.723 1.00 46.12 114 ASP A CA 1
ATOM 895 C C . ASP A 1 114 ? -32.286 -0.126 29.454 1.00 46.12 114 ASP A C 1
ATOM 897 O O . ASP A 1 114 ? -31.920 0.299 28.357 1.00 46.12 114 ASP A O 1
ATOM 901 N N . ASP A 1 115 ? -33.362 -0.878 29.673 1.00 59.75 115 ASP A N 1
ATOM 902 C CA . ASP A 1 115 ? -34.770 -0.633 29.347 1.00 59.75 115 ASP A CA 1
ATOM 903 C C . ASP A 1 115 ? -35.229 -0.345 27.903 1.00 59.75 115 ASP A C 1
ATOM 905 O O . ASP A 1 115 ? -34.788 0.563 27.196 1.00 59.75 115 ASP A O 1
ATOM 909 N N . ASP A 1 116 ? -36.224 -1.153 27.538 1.00 58.09 116 ASP A N 1
ATOM 910 C CA . ASP A 1 116 ? -37.083 -1.120 26.361 1.00 58.09 116 ASP A CA 1
ATOM 911 C C . ASP A 1 116 ? -37.929 0.163 26.319 1.00 58.09 116 ASP A C 1
ATOM 913 O O . ASP A 1 116 ? -38.683 0.451 27.245 1.00 58.09 116 ASP A O 1
ATOM 917 N N . GLU A 1 117 ? -37.978 0.833 25.167 1.00 60.72 117 GLU A N 1
ATOM 918 C CA . GLU A 1 117 ? -39.223 1.477 24.734 1.00 60.72 117 GLU A CA 1
ATOM 919 C C . GLU A 1 117 ? -39.544 1.041 23.299 1.00 60.72 117 GLU A C 1
ATOM 921 O O . GLU A 1 117 ? -39.064 1.597 22.306 1.00 60.72 117 GLU A O 1
ATOM 926 N N . GLU A 1 118 ? -40.371 -0.003 23.214 1.00 57.62 118 GLU A N 1
ATOM 927 C CA . GLU A 1 118 ? -41.171 -0.319 22.040 1.00 57.62 118 GLU A CA 1
ATOM 928 C C . GLU A 1 118 ? -42.202 0.787 21.779 1.00 57.62 118 GLU A C 1
ATOM 930 O O . GLU A 1 118 ? -43.036 1.081 22.630 1.00 57.62 118 GLU A O 1
ATOM 935 N N . GLU A 1 119 ? -42.239 1.303 20.553 1.00 57.47 119 GLU A N 1
ATOM 936 C CA . GLU A 1 119 ? -43.487 1.755 19.933 1.00 57.47 119 GLU A CA 1
ATOM 937 C C . GLU A 1 119 ? -43.527 1.179 18.514 1.00 57.47 119 GLU A C 1
ATOM 939 O O . GLU A 1 119 ? -42.792 1.584 17.605 1.00 57.47 119 GLU A O 1
ATOM 944 N N . ALA A 1 120 ? -44.352 0.144 18.381 1.00 58.19 120 ALA A N 1
ATOM 945 C CA . ALA A 1 120 ? -44.778 -0.458 17.133 1.00 58.19 120 ALA A CA 1
ATOM 946 C C . ALA A 1 120 ? -45.933 0.348 16.506 1.00 58.19 120 ALA A C 1
ATOM 948 O O . ALA A 1 120 ? -46.497 1.242 17.124 1.00 58.19 120 ALA A O 1
ATOM 949 N N . ASP A 1 121 ? -46.317 -0.075 15.299 1.00 51.97 121 ASP A N 1
ATOM 950 C CA . ASP A 1 121 ? -47.546 0.272 14.570 1.00 51.97 121 ASP A CA 1
ATOM 951 C C . ASP A 1 121 ? -47.579 1.624 13.822 1.00 51.97 121 ASP A C 1
ATOM 953 O O . ASP A 1 121 ? -47.159 2.672 14.290 1.00 51.97 121 ASP A O 1
ATOM 957 N N . ASP A 1 122 ? -48.116 1.728 12.609 1.00 51.59 122 ASP A N 1
ATOM 958 C CA . ASP A 1 122 ? -48.638 0.741 11.670 1.00 51.59 122 ASP A CA 1
ATOM 959 C C . ASP A 1 122 ? -48.781 1.433 10.300 1.00 51.59 122 ASP A C 1
ATOM 961 O O . ASP A 1 122 ? -48.785 2.657 10.152 1.00 51.59 122 ASP A O 1
ATOM 965 N N . ALA A 1 123 ? -48.864 0.560 9.314 1.00 53.09 123 ALA A N 1
ATOM 966 C CA . ALA A 1 123 ? -49.120 0.642 7.895 1.00 53.09 123 ALA A CA 1
ATOM 967 C C . ALA A 1 123 ? -49.767 1.881 7.211 1.00 53.09 123 ALA A C 1
ATOM 969 O O . ALA A 1 123 ? -50.733 2.508 7.633 1.00 53.09 123 ALA A O 1
ATOM 970 N N . GLU A 1 124 ? -49.341 1.983 5.946 1.00 53.00 124 GLU A N 1
ATOM 971 C CA . GLU A 1 124 ? -50.181 1.898 4.737 1.00 53.00 124 GLU A CA 1
ATOM 972 C C . GLU A 1 124 ? -50.513 3.158 3.915 1.00 53.00 124 GLU A C 1
ATOM 974 O O . GLU A 1 124 ? -50.874 4.221 4.406 1.00 53.00 124 GLU A O 1
ATOM 979 N N . LYS A 1 125 ? -50.545 2.881 2.598 1.00 49.25 125 LYS A N 1
ATOM 980 C CA . LYS A 1 125 ? -51.064 3.631 1.439 1.00 49.25 125 LYS A CA 1
ATOM 981 C C . LYS A 1 125 ? -50.098 4.666 0.862 1.00 49.25 125 LYS A C 1
ATOM 983 O O . LYS A 1 125 ? -49.721 5.625 1.506 1.00 49.25 125 LYS A O 1
ATOM 988 N N . GLY A 1 126 ? -49.639 4.549 -0.378 1.00 49.84 126 GLY A N 1
ATOM 989 C CA . GLY A 1 126 ? -50.301 3.978 -1.544 1.00 49.84 126 GLY A CA 1
ATOM 990 C C . GLY A 1 126 ? -50.539 5.090 -2.563 1.00 49.84 126 GLY A C 1
ATOM 991 O O . GLY A 1 126 ? -50.969 6.176 -2.203 1.00 49.84 126 GLY A O 1
ATOM 992 N N . GLU A 1 127 ? -50.320 4.746 -3.832 1.00 55.50 127 GLU A N 1
ATOM 993 C CA . GLU A 1 127 ? -50.991 5.341 -4.994 1.00 55.50 127 GLU A CA 1
ATOM 994 C C . GLU A 1 127 ? -50.385 6.600 -5.665 1.00 55.50 127 GLU A C 1
ATOM 996 O O . GLU A 1 127 ? -50.505 7.728 -5.211 1.00 55.50 127 GLU A O 1
ATOM 1001 N N . LYS A 1 128 ? -49.767 6.323 -6.827 1.00 52.84 128 LYS A N 1
ATOM 1002 C CA . LYS A 1 128 ? -49.874 6.990 -8.145 1.00 52.84 128 LYS A CA 1
ATOM 1003 C C . LYS A 1 128 ? -50.035 8.520 -8.220 1.00 52.84 128 LYS A C 1
ATOM 1005 O O . LYS A 1 128 ? -51.071 9.053 -7.843 1.00 52.84 128 LYS A O 1
ATOM 1010 N N . ALA A 1 129 ? -49.160 9.144 -9.013 1.00 50.06 129 ALA A N 1
ATOM 1011 C CA . ALA A 1 129 ? -49.502 9.750 -10.314 1.00 50.06 129 ALA A CA 1
ATOM 1012 C C . ALA A 1 129 ? -48.223 10.083 -11.093 1.00 50.06 129 ALA A C 1
ATOM 1014 O O . ALA A 1 129 ? -47.300 10.659 -10.477 1.00 50.06 129 ALA A O 1
#

Foldseek 3Di:
DQDDPVQCPDPVCVVVCCVVVNDDPVNVVVSVVPDDDCPVVDDPDPDDDPVDPDPVVVDPPDDPPPDPDPPDDDDDDDPDDDDDDDPDDDPPDDDDDDDDDDDDDDDDDDDDDDDDDDDDDDDDDDDDD

Secondary structure (DSSP, 8-state):
-PPPHHHHT-HHHHHHHHHTTSS-HHHHHHHHHHSPP-GGG--------TT--SHHHH---S----PPPPPPPPPP-PPPPP---------TT------------------------------------

pLDDT: mean 71.0, std 17.51, range [39.41, 95.38]

Radius of gyration: 32.17 Å; Cα contacts (8 Å, |Δi|>4): 18; chains: 1; bounding box: 82×27×72 Å

Mean predicted aligned error: 22.1 Å

Solvent-accessible surface area (backbone atoms only — not comparable to full-atom values): 9741 Å² total; per-residue (Å²): 130,87,80,54,71,72,56,70,72,33,73,91,47,35,67,61,32,44,78,64,72,73,43,55,70,71,57,50,52,55,52,60,70,68,53,76,90,49,74,93,70,60,77,86,76,80,76,76,57,83,88,50,85,49,74,78,72,68,56,83,82,59,83,79,76,78,70,77,79,79,76,84,74,80,77,83,81,70,80,80,80,80,86,82,96,73,91,72,81,85,69,97,76,79,76,90,76,86,80,92,83,85,85,82,89,85,86,88,85,81,88,80,87,82,83,88,81,88,82,80,90,80,85,86,84,82,83,89,135